Protein AF-A0A944SQT0-F1 (afdb_monomer_lite)

Structure (mmCIF, N/CA/C/O backbone):
data_AF-A0A944SQT0-F1
#
_entry.id   AF-A0A944SQT0-F1
#
loop_
_atom_site.group_PDB
_atom_site.id
_atom_site.type_symbol
_atom_site.label_atom_id
_atom_site.label_alt_id
_atom_site.label_comp_id
_atom_site.label_asym_id
_atom_site.label_entity_id
_atom_site.label_seq_id
_atom_site.pdbx_PDB_ins_code
_atom_site.Cartn_x
_atom_site.Cartn_y
_atom_site.Cartn_z
_atom_site.occupancy
_atom_site.B_iso_or_equiv
_atom_site.auth_seq_id
_atom_site.auth_comp_id
_atom_site.auth_asym_id
_atom_site.auth_atom_id
_atom_site.pdbx_PDB_model_num
ATOM 1 N N . MET A 1 1 ? -52.693 -14.016 60.906 1.00 41.84 1 MET A N 1
ATOM 2 C CA . MET A 1 1 ? -51.419 -14.649 60.497 1.00 41.84 1 MET A CA 1
ATOM 3 C C . MET A 1 1 ? -50.526 -13.583 59.877 1.00 41.84 1 MET A C 1
ATOM 5 O O . MET A 1 1 ? -50.905 -13.007 58.863 1.00 41.84 1 MET A O 1
ATOM 9 N N . ALA A 1 2 ? -49.410 -13.240 60.523 1.00 51.69 2 ALA A N 1
ATOM 10 C CA . ALA A 1 2 ? -48.479 -12.229 60.023 1.00 51.69 2 ALA A CA 1
ATOM 11 C C . ALA A 1 2 ? -47.551 -12.858 58.969 1.00 51.69 2 ALA A C 1
ATOM 13 O O . ALA A 1 2 ? -46.956 -13.900 59.222 1.00 51.69 2 ALA A O 1
ATOM 14 N N . LYS A 1 3 ? -47.457 -12.251 57.779 1.00 61.03 3 LYS A N 1
ATOM 15 C CA . LYS A 1 3 ? -46.568 -12.716 56.702 1.00 61.03 3 LYS A CA 1
ATOM 16 C C . LYS A 1 3 ? -45.106 -12.448 57.079 1.00 61.03 3 LYS A C 1
ATOM 18 O O . LYS A 1 3 ? -44.740 -11.292 57.298 1.00 61.03 3 LYS A O 1
ATOM 23 N N . GLU A 1 4 ? -44.284 -13.496 57.111 1.00 60.72 4 GLU A N 1
ATOM 24 C CA . GLU A 1 4 ? -42.828 -13.390 57.246 1.00 60.72 4 GLU A CA 1
ATOM 25 C C . GLU A 1 4 ? -42.241 -12.550 56.105 1.00 60.72 4 GLU A C 1
ATOM 27 O O . GLU A 1 4 ? -42.448 -12.820 54.919 1.00 60.72 4 GLU A O 1
ATOM 32 N N . ARG A 1 5 ? -41.501 -11.497 56.464 1.00 66.31 5 ARG A N 1
ATOM 33 C CA . ARG A 1 5 ? -40.754 -10.683 55.505 1.00 66.31 5 ARG A CA 1
ATOM 34 C C . ARG A 1 5 ? -39.398 -11.338 55.272 1.00 66.31 5 ARG A C 1
ATOM 36 O O . ARG A 1 5 ? -38.525 -11.285 56.131 1.00 66.31 5 ARG A O 1
ATOM 43 N N . ILE A 1 6 ? -39.217 -11.924 54.094 1.00 65.56 6 ILE A N 1
ATOM 44 C CA . ILE A 1 6 ? -37.926 -12.463 53.660 1.00 65.56 6 ILE A CA 1
ATOM 45 C C . ILE A 1 6 ? -36.963 -11.286 53.447 1.00 65.56 6 ILE A C 1
ATOM 47 O O . ILE A 1 6 ? -37.085 -10.532 52.478 1.00 65.56 6 ILE A O 1
ATOM 51 N N . ASN A 1 7 ? -35.999 -11.125 54.355 1.00 65.44 7 ASN A N 1
ATOM 52 C CA . ASN A 1 7 ? -34.902 -10.171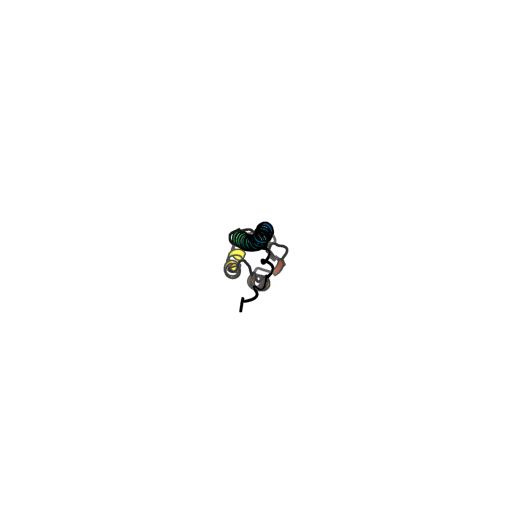 54.219 1.00 65.44 7 ASN A CA 1
ATOM 53 C C . ASN A 1 7 ? -33.947 -10.649 53.117 1.00 65.44 7 ASN A C 1
ATOM 55 O O . ASN A 1 7 ? -33.029 -11.427 53.361 1.00 65.44 7 ASN A O 1
ATOM 59 N N . ARG A 1 8 ? -34.167 -10.196 51.880 1.00 63.00 8 ARG A N 1
ATOM 60 C CA . ARG A 1 8 ? -33.186 -10.375 50.804 1.00 63.00 8 ARG A CA 1
ATOM 61 C C . ARG A 1 8 ? -32.012 -9.417 51.040 1.00 63.00 8 ARG A C 1
ATOM 63 O O . ARG A 1 8 ? -32.261 -8.233 51.288 1.00 63.00 8 ARG A O 1
ATOM 70 N N . PRO A 1 9 ? -30.749 -9.870 50.941 1.00 61.84 9 PRO A N 1
ATOM 71 C CA . PRO A 1 9 ? -29.609 -8.966 51.014 1.00 61.84 9 PRO A CA 1
ATOM 72 C C . PRO A 1 9 ? -29.728 -7.927 49.892 1.00 61.84 9 PRO A C 1
ATOM 74 O O . PRO A 1 9 ? -29.952 -8.275 48.730 1.00 61.84 9 PRO A O 1
ATOM 77 N N . LYS A 1 10 ? -29.627 -6.637 50.241 1.00 62.12 10 LYS A N 1
ATOM 78 C CA . LYS A 1 10 ? -29.626 -5.540 49.263 1.00 62.12 10 LYS A CA 1
ATOM 79 C C . LYS A 1 10 ? -28.506 -5.809 48.258 1.00 62.12 10 LYS A C 1
ATOM 81 O O . LYS A 1 10 ? -27.344 -5.851 48.651 1.00 62.12 10 LYS A O 1
ATOM 86 N N . GLN A 1 11 ? -28.853 -5.980 46.980 1.00 62.00 11 GLN A N 1
ATOM 87 C CA . GLN A 1 11 ? -27.869 -6.091 45.904 1.00 62.00 11 GLN A CA 1
ATOM 88 C C . GLN A 1 11 ? -26.881 -4.928 46.008 1.00 62.00 11 GLN A C 1
ATOM 90 O O . GLN A 1 11 ? -27.255 -3.755 45.912 1.00 62.00 11 GLN A O 1
ATOM 95 N N . GLN A 1 12 ? -25.618 -5.265 46.249 1.00 63.41 12 GLN A N 1
ATOM 96 C CA . GLN A 1 12 ? -24.541 -4.298 46.335 1.00 63.41 12 GLN A CA 1
ATOM 97 C C . GLN A 1 12 ? -24.359 -3.676 44.948 1.00 63.41 12 GLN A C 1
ATOM 99 O O . GLN A 1 12 ? -23.963 -4.347 43.994 1.00 63.41 12 GLN A O 1
ATOM 104 N N . LYS A 1 13 ? -24.717 -2.394 44.819 1.00 64.12 13 LYS A N 1
ATOM 105 C CA . LYS A 1 13 ? -24.565 -1.639 43.571 1.00 64.12 13 LYS A CA 1
ATOM 106 C C . LYS A 1 13 ? -23.098 -1.695 43.146 1.00 64.12 13 LYS A C 1
ATOM 108 O O . LYS A 1 13 ? -22.214 -1.411 43.955 1.00 64.12 13 LYS A O 1
ATOM 113 N N . GLN A 1 14 ? -22.839 -2.068 41.891 1.00 64.38 14 GLN A N 1
ATOM 114 C CA . GLN A 1 14 ? -21.479 -2.058 41.357 1.00 64.38 14 GLN A CA 1
ATOM 115 C C . GLN A 1 14 ? -20.888 -0.647 41.517 1.00 64.38 14 GLN A C 1
ATOM 117 O O . GLN A 1 14 ? -21.579 0.336 41.233 1.00 64.38 14 GLN A O 1
ATOM 122 N N . PRO A 1 15 ? -19.638 -0.519 41.992 1.00 78.19 15 PRO A N 1
ATOM 123 C CA . PRO A 1 15 ? -19.048 0.786 42.239 1.00 78.19 15 PRO A CA 1
ATOM 124 C C . PRO A 1 15 ? -18.954 1.560 40.922 1.00 78.19 15 PRO A C 1
ATOM 126 O O . PRO A 1 15 ? -18.450 1.031 39.934 1.00 78.19 15 PRO A O 1
ATOM 129 N N . LEU A 1 16 ? -19.390 2.825 40.911 1.00 76.19 16 LEU A N 1
ATOM 130 C CA . LEU A 1 16 ? -19.355 3.704 39.729 1.00 76.19 16 LEU A CA 1
ATOM 131 C C . LEU A 1 16 ? -17.990 3.690 39.018 1.00 76.19 16 LEU A C 1
ATOM 133 O O . LEU A 1 16 ? -17.934 3.664 37.792 1.00 76.19 16 LEU A O 1
ATOM 137 N N . LYS A 1 17 ? -16.890 3.602 39.781 1.00 76.94 17 LYS A N 1
ATOM 138 C CA . LYS A 1 17 ? -15.522 3.455 39.254 1.00 76.94 17 LYS A CA 1
ATOM 139 C C . LYS A 1 17 ? -15.342 2.246 38.325 1.00 76.94 17 LYS A C 1
ATOM 141 O O . LYS A 1 17 ? -14.610 2.356 37.346 1.00 76.94 17 LYS A O 1
ATOM 146 N N . SER A 1 18 ? -15.974 1.101 38.599 1.00 79.31 18 SER A N 1
ATOM 147 C CA . SER A 1 18 ? -15.824 -0.094 37.754 1.00 79.31 18 SER A CA 1
ATOM 148 C C . SER A 1 18 ? -16.581 0.044 36.434 1.00 79.31 18 SER A C 1
ATOM 150 O O . SER A 1 18 ? -16.079 -0.377 35.391 1.00 79.31 18 SER A O 1
ATOM 152 N N . VAL A 1 19 ? -17.749 0.691 36.466 1.00 82.31 19 VAL A N 1
ATOM 153 C CA . VAL A 1 19 ? -18.541 1.005 35.273 1.00 82.31 19 VAL A CA 1
ATOM 154 C C . VAL A 1 19 ? -17.794 2.019 34.408 1.00 82.31 19 VAL A C 1
ATOM 156 O O . VAL A 1 19 ? -17.591 1.765 33.223 1.00 82.31 19 VAL A O 1
ATOM 159 N N . LEU A 1 20 ? -17.281 3.100 35.007 1.00 85.81 20 LEU A N 1
ATOM 160 C CA . LEU A 1 20 ? -16.446 4.095 34.323 1.00 85.81 20 LEU A CA 1
ATOM 161 C C . LEU A 1 20 ? -15.212 3.464 33.670 1.00 85.81 20 LEU A C 1
ATOM 163 O O . LEU A 1 20 ? -14.942 3.721 32.501 1.00 85.81 20 LEU A O 1
ATOM 167 N N . ARG A 1 21 ? -14.495 2.585 34.381 1.00 87.56 21 ARG A N 1
ATOM 168 C CA . ARG A 1 21 ? -13.312 1.901 33.837 1.00 87.56 21 ARG A CA 1
ATOM 169 C C . ARG A 1 21 ? -13.654 1.003 32.645 1.00 87.56 21 ARG A C 1
ATOM 171 O O . ARG A 1 21 ? -12.914 0.979 31.667 1.00 87.56 21 ARG A O 1
ATOM 178 N N . LYS A 1 22 ? -14.787 0.293 32.691 1.00 86.81 22 LYS A N 1
ATOM 179 C CA . LYS A 1 22 ? -15.268 -0.511 31.553 1.00 86.81 22 LYS A CA 1
ATOM 180 C C . LYS A 1 22 ? -15.605 0.353 30.339 1.00 86.81 22 LYS A C 1
ATOM 182 O O . LYS A 1 22 ? -15.276 -0.036 29.221 1.00 86.81 22 LYS A O 1
ATOM 187 N N . VAL A 1 23 ? -16.250 1.501 30.548 1.00 90.25 23 VAL A N 1
ATOM 188 C CA . VAL A 1 23 ? -16.568 2.452 29.471 1.00 90.25 23 VAL A CA 1
ATOM 189 C C . VAL A 1 23 ? -15.288 3.020 28.865 1.00 90.25 23 VAL A C 1
ATOM 191 O O . VAL A 1 23 ? -15.145 3.010 27.647 1.00 90.25 23 VAL A O 1
ATOM 194 N N . PHE A 1 24 ? -14.330 3.424 29.702 1.00 90.44 24 PHE A N 1
ATOM 195 C CA . PHE A 1 24 ? -13.054 3.967 29.248 1.00 90.44 24 PHE A CA 1
ATOM 196 C C . PHE A 1 24 ? -12.273 2.964 28.394 1.00 90.44 24 PHE A C 1
ATOM 198 O O . PHE A 1 24 ? -11.863 3.303 27.291 1.00 90.44 24 PHE A O 1
ATOM 205 N N . ASN A 1 25 ? -12.160 1.706 28.836 1.00 89.38 25 ASN A N 1
ATOM 206 C CA . ASN A 1 25 ? -11.486 0.667 28.055 1.00 89.38 25 ASN A CA 1
ATOM 207 C C . ASN A 1 25 ? -12.158 0.445 26.687 1.00 89.38 25 ASN A C 1
ATOM 209 O O . ASN A 1 25 ? -11.480 0.325 25.670 1.00 89.38 25 ASN A O 1
ATOM 213 N N . LYS A 1 26 ? -13.497 0.415 26.629 1.00 92.44 26 LYS A N 1
ATOM 214 C CA . LYS A 1 26 ? -14.213 0.308 25.346 1.00 92.44 26 LYS A CA 1
ATOM 215 C C . LYS A 1 26 ? -13.935 1.508 24.442 1.00 92.44 26 LYS A C 1
ATOM 217 O O . LYS A 1 26 ? -13.695 1.322 23.252 1.00 92.44 26 LYS A O 1
ATOM 222 N N . LEU A 1 27 ? -13.924 2.712 25.009 1.00 95.06 27 LEU A N 1
ATOM 223 C CA . LEU A 1 27 ? -13.633 3.939 24.276 1.00 95.06 27 LEU A CA 1
ATOM 224 C C . LEU A 1 27 ? -12.201 3.941 23.730 1.00 95.06 27 LEU A C 1
ATOM 226 O O . LEU A 1 27 ? -11.999 4.334 22.587 1.00 95.06 27 LEU A O 1
ATOM 230 N N . THR A 1 28 ? -11.221 3.4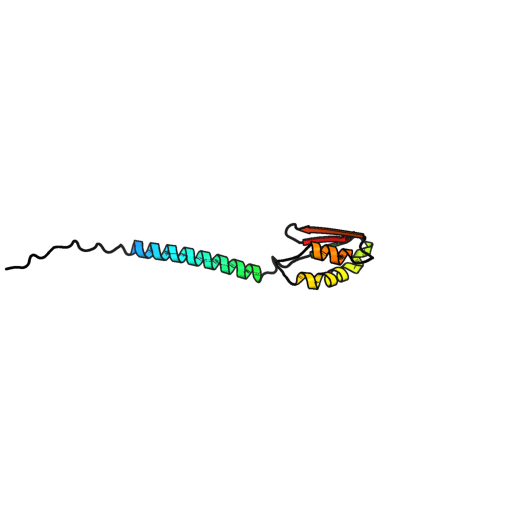45 24.492 1.00 93.44 28 THR A N 1
ATOM 231 C CA . THR A 1 28 ? -9.834 3.345 24.017 1.00 93.44 28 THR A CA 1
ATOM 232 C C . THR A 1 28 ? -9.695 2.388 22.840 1.00 93.44 28 THR A C 1
ATOM 234 O O . THR A 1 28 ? -9.015 2.727 21.879 1.00 93.44 28 THR A O 1
ATOM 237 N N . TYR A 1 29 ? -10.374 1.234 22.853 1.00 93.62 29 TYR A N 1
ATOM 238 C CA . TYR A 1 29 ? -10.358 0.327 21.697 1.00 93.62 29 TYR A CA 1
ATOM 239 C C . TYR A 1 29 ? -11.040 0.945 20.475 1.00 93.62 29 TYR A C 1
ATOM 241 O O . TYR A 1 29 ? -10.554 0.797 19.357 1.00 93.62 29 TYR A O 1
ATOM 249 N N . PHE A 1 30 ? -12.138 1.674 20.685 1.00 95.56 30 PHE A N 1
ATOM 250 C CA . PHE A 1 30 ? -12.822 2.386 19.610 1.00 95.56 30 PHE A CA 1
ATOM 251 C C . PHE A 1 30 ? -11.944 3.489 19.001 1.00 95.56 30 PHE A C 1
ATOM 253 O O . PHE A 1 30 ? -11.813 3.570 17.782 1.00 95.56 30 PHE A O 1
ATOM 260 N N . LEU A 1 31 ? -11.284 4.291 19.840 1.00 96.12 31 LEU A N 1
ATOM 261 C CA . LEU A 1 31 ? -10.325 5.311 19.410 1.00 96.12 31 LEU A CA 1
ATOM 262 C C . LEU A 1 31 ? -9.132 4.704 18.672 1.00 96.12 31 LEU A C 1
ATOM 264 O O . LEU A 1 31 ? -8.707 5.250 17.659 1.00 96.12 31 LEU A O 1
ATOM 268 N N . LEU A 1 32 ? -8.621 3.564 19.141 1.00 96.50 32 LEU A N 1
ATOM 269 C CA . LEU A 1 32 ? -7.544 2.844 18.469 1.00 96.50 32 LEU A CA 1
ATOM 270 C C . LEU A 1 32 ? -7.971 2.414 17.057 1.00 96.50 32 LEU A C 1
ATOM 272 O O . LEU A 1 32 ? -7.247 2.655 16.096 1.00 96.50 32 LEU A O 1
ATOM 276 N N . ALA A 1 33 ? -9.168 1.839 16.916 1.00 95.69 33 ALA A N 1
ATOM 277 C CA . ALA A 1 33 ? -9.705 1.444 15.617 1.00 95.69 33 ALA A CA 1
ATOM 278 C C . ALA A 1 33 ? -9.887 2.652 14.680 1.00 95.69 33 ALA A C 1
ATOM 280 O O . ALA A 1 33 ? -9.466 2.607 13.525 1.00 95.69 33 ALA A O 1
ATOM 281 N N . LEU A 1 34 ? -10.443 3.757 15.188 1.00 96.56 34 LEU A N 1
ATOM 282 C CA . LEU A 1 34 ? -10.563 5.018 14.449 1.00 96.56 34 LEU A CA 1
ATOM 283 C C . LEU A 1 34 ? -9.205 5.564 14.008 1.00 96.56 34 LEU A C 1
ATOM 285 O O . LEU A 1 34 ? -9.073 6.021 12.876 1.00 96.56 34 LEU A O 1
ATOM 289 N N . SER A 1 35 ? -8.196 5.493 14.875 1.00 96.00 35 SER A N 1
ATOM 290 C CA . SER A 1 35 ? -6.841 5.947 14.569 1.00 96.00 35 SER A CA 1
ATOM 291 C C . SER A 1 35 ? -6.222 5.148 13.422 1.00 96.00 35 SER A C 1
ATOM 293 O O . SER A 1 35 ? -5.629 5.749 12.528 1.00 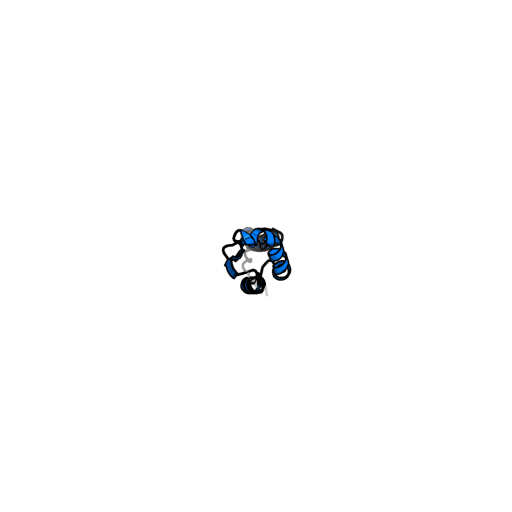96.00 35 SER A O 1
ATOM 295 N N . ILE A 1 36 ? -6.425 3.827 13.384 1.00 95.69 36 ILE A N 1
ATOM 296 C CA . ILE A 1 36 ? -5.958 2.978 12.278 1.00 95.69 36 ILE A CA 1
ATOM 297 C C . ILE A 1 36 ? -6.653 3.367 10.969 1.00 95.69 36 ILE A C 1
ATOM 299 O O . ILE A 1 36 ? -5.983 3.592 9.963 1.00 95.69 36 ILE A O 1
ATOM 303 N N . VAL A 1 37 ? -7.984 3.498 10.973 1.00 95.75 37 VAL A N 1
ATOM 304 C CA . VAL A 1 37 ? -8.748 3.902 9.777 1.00 95.75 37 VAL A CA 1
ATOM 305 C C . VAL A 1 37 ? -8.309 5.283 9.287 1.00 95.75 37 VAL A C 1
ATOM 307 O O . VAL A 1 37 ? -8.120 5.490 8.089 1.00 95.75 37 VAL A O 1
ATOM 310 N N . PHE A 1 38 ? -8.094 6.220 10.207 1.00 94.56 38 PHE A N 1
ATOM 311 C CA . PHE A 1 38 ? -7.623 7.560 9.885 1.00 94.56 38 PHE A CA 1
ATOM 312 C C . PHE A 1 38 ? -6.206 7.554 9.297 1.00 94.56 38 PHE A C 1
ATOM 314 O O . PHE A 1 38 ? -5.953 8.246 8.313 1.00 94.56 38 PHE A O 1
ATOM 321 N N . ALA A 1 39 ? -5.296 6.739 9.837 1.00 91.81 39 ALA A N 1
ATOM 322 C CA . ALA A 1 39 ? -3.956 6.571 9.282 1.00 91.81 39 ALA A CA 1
ATOM 323 C C . ALA A 1 39 ? -4.005 6.013 7.851 1.00 91.81 39 ALA A C 1
ATOM 325 O O . ALA A 1 39 ? -3.342 6.553 6.968 1.00 91.81 39 ALA A O 1
ATOM 326 N N . ILE A 1 40 ? -4.837 4.996 7.596 1.00 88.31 40 ILE A N 1
ATOM 327 C CA . ILE A 1 40 ? -5.049 4.449 6.246 1.00 88.31 40 ILE A CA 1
ATOM 328 C C . ILE A 1 40 ? -5.575 5.537 5.301 1.00 88.31 40 ILE A C 1
ATOM 330 O O . ILE A 1 40 ? -5.050 5.691 4.202 1.00 88.31 40 ILE A O 1
ATOM 334 N N . TYR A 1 41 ? -6.556 6.332 5.735 1.00 90.12 41 TYR A N 1
ATOM 335 C CA . TYR A 1 41 ? -7.101 7.440 4.946 1.00 90.12 41 TYR A CA 1
ATOM 336 C C . TYR A 1 41 ? -6.044 8.504 4.605 1.00 90.12 41 TYR A C 1
ATOM 338 O O . TYR A 1 41 ? -5.974 8.966 3.465 1.00 90.12 41 TYR A O 1
ATOM 346 N N . LEU A 1 42 ? -5.193 8.878 5.567 1.00 87.25 42 LEU A N 1
ATOM 347 C CA . LEU A 1 42 ? -4.086 9.804 5.321 1.00 87.25 42 LEU A CA 1
ATOM 348 C C . LEU A 1 42 ? -3.072 9.225 4.331 1.00 87.25 42 LEU A C 1
ATOM 350 O O . LEU A 1 42 ? -2.631 9.937 3.431 1.00 87.25 42 LEU A O 1
ATOM 354 N N . ILE A 1 43 ? -2.724 7.945 4.470 1.00 81.94 43 ILE A N 1
ATOM 355 C CA . ILE A 1 43 ? -1.785 7.258 3.577 1.00 81.94 43 ILE A CA 1
ATOM 356 C C . ILE A 1 43 ? -2.348 7.173 2.152 1.00 81.94 43 ILE A C 1
ATOM 358 O O . ILE A 1 43 ? -1.630 7.487 1.203 1.00 81.94 43 ILE A O 1
ATOM 362 N N . ASP A 1 44 ? -3.624 6.823 1.986 1.00 79.81 44 ASP A N 1
ATOM 363 C CA . ASP A 1 44 ? -4.288 6.746 0.678 1.00 79.81 44 ASP A CA 1
ATOM 364 C C . ASP A 1 44 ? -4.292 8.105 -0.041 1.00 79.81 44 ASP A C 1
ATOM 366 O O . ASP A 1 44 ? -3.897 8.195 -1.208 1.00 79.81 44 ASP A O 1
ATOM 370 N N . ARG A 1 45 ? -4.623 9.179 0.691 1.00 79.94 45 ARG A N 1
ATOM 371 C CA . ARG A 1 45 ? -4.567 10.575 0.218 1.00 79.94 45 ARG A CA 1
ATOM 372 C C . ARG A 1 45 ? -3.148 11.079 -0.037 1.00 79.94 45 ARG A C 1
ATOM 374 O O . ARG A 1 45 ? -2.967 12.026 -0.799 1.00 79.94 45 ARG A O 1
ATOM 381 N N . SER A 1 46 ? -2.153 10.505 0.628 1.00 74.50 46 SER A N 1
ATOM 382 C CA . SER A 1 46 ? -0.763 10.917 0.477 1.00 74.50 46 SER A CA 1
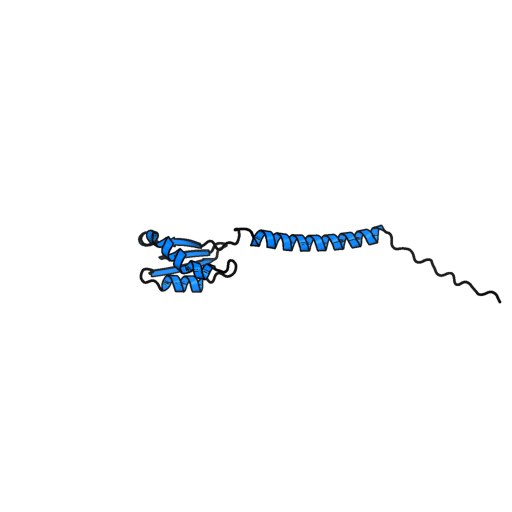ATOM 383 C C . SER A 1 46 ? -0.157 10.392 -0.823 1.00 74.50 46 SER A C 1
ATOM 385 O O . SER A 1 46 ? -0.546 9.347 -1.350 1.00 74.50 46 SER A O 1
ATOM 387 N N . LYS A 1 47 ? 0.890 11.069 -1.296 1.00 68.31 47 LYS A N 1
ATOM 388 C CA . LYS A 1 47 ? 1.708 10.590 -2.417 1.00 68.31 47 LYS A CA 1
ATOM 389 C C . LYS A 1 47 ? 2.717 9.505 -2.025 1.00 68.31 47 LYS A C 1
ATOM 391 O O . LYS A 1 47 ? 3.460 9.032 -2.871 1.00 68.31 47 LYS A O 1
ATOM 396 N N . LEU A 1 48 ? 2.757 9.096 -0.753 1.00 65.44 48 LEU A N 1
ATOM 397 C CA . LEU A 1 48 ? 3.796 8.200 -0.226 1.00 65.44 48 LEU A CA 1
ATOM 398 C C . LEU A 1 48 ? 3.790 6.820 -0.888 1.00 65.44 48 LEU A C 1
ATOM 400 O O . LEU A 1 48 ? 4.837 6.201 -1.017 1.00 65.44 48 LEU A O 1
ATOM 404 N N . LEU A 1 49 ? 2.610 6.357 -1.304 1.00 65.38 49 LEU A N 1
ATOM 405 C CA . LEU A 1 49 ? 2.427 5.096 -2.022 1.00 65.38 49 LEU A CA 1
ATOM 406 C C . LEU A 1 49 ? 2.105 5.317 -3.503 1.00 65.38 49 LEU A C 1
ATOM 408 O O . LEU A 1 49 ? 1.586 4.412 -4.151 1.00 65.38 49 LEU A O 1
ATOM 412 N N . GLU A 1 50 ? 2.300 6.530 -4.036 1.00 66.44 50 GLU A N 1
ATOM 413 C CA . GLU A 1 50 ? 2.168 6.711 -5.480 1.00 66.44 50 GLU A CA 1
ATOM 414 C C . GLU A 1 50 ? 3.243 5.875 -6.178 1.00 66.44 50 GLU A C 1
ATOM 416 O O . GLU A 1 50 ? 4.407 5.908 -5.771 1.00 66.44 50 GLU A O 1
ATOM 421 N N . PRO A 1 51 ? 2.869 5.095 -7.203 1.00 64.62 51 PRO A N 1
ATOM 422 C CA . PRO A 1 51 ? 3.814 4.286 -7.941 1.00 64.62 51 PRO A CA 1
ATOM 423 C C . PRO A 1 51 ? 4.813 5.197 -8.654 1.00 64.62 51 PRO A C 1
ATOM 425 O O . PRO A 1 51 ? 4.540 5.707 -9.736 1.00 64.62 51 PRO A O 1
ATOM 428 N N . HIS A 1 52 ? 5.978 5.402 -8.046 1.00 68.12 52 HIS A N 1
ATOM 429 C CA . HIS A 1 52 ? 7.095 6.055 -8.708 1.00 68.12 52 HIS A CA 1
ATOM 430 C C . HIS A 1 52 ? 7.898 5.006 -9.475 1.00 68.12 52 HIS A C 1
ATOM 432 O O . HIS A 1 52 ? 8.291 3.980 -8.905 1.00 68.12 52 HIS A O 1
ATOM 438 N N . ILE A 1 53 ? 8.104 5.266 -10.765 1.00 71.88 53 ILE A N 1
ATOM 439 C CA . ILE A 1 53 ? 8.947 4.460 -11.639 1.00 71.88 53 ILE A CA 1
ATOM 440 C C . ILE A 1 53 ? 10.202 5.258 -11.933 1.00 71.88 53 ILE A C 1
ATOM 442 O O . ILE A 1 53 ? 10.144 6.346 -12.496 1.00 71.88 53 ILE A O 1
ATOM 446 N N . SER A 1 54 ? 11.334 4.703 -11.513 1.00 72.19 54 SER A N 1
ATOM 447 C CA . SER A 1 54 ? 12.645 5.222 -11.875 1.00 72.19 54 SER A CA 1
ATOM 448 C C . SER A 1 54 ? 13.173 4.426 -13.058 1.00 72.19 54 SER A C 1
ATOM 450 O O . SER A 1 54 ? 13.236 3.193 -13.001 1.00 72.19 54 SER A O 1
ATOM 452 N N . TRP A 1 55 ? 13.538 5.154 -14.109 1.00 73.62 55 TRP A N 1
ATOM 453 C CA . TRP A 1 55 ? 14.182 4.617 -15.295 1.00 73.62 55 TRP A CA 1
ATOM 454 C C . TRP A 1 55 ? 15.697 4.668 -15.136 1.00 73.62 55 TRP A C 1
ATOM 456 O O . TRP A 1 55 ? 16.267 5.719 -14.847 1.00 73.62 55 TRP A O 1
ATOM 466 N N . GLU A 1 56 ? 16.349 3.536 -15.355 1.00 73.38 56 GLU A N 1
ATOM 467 C CA . GLU A 1 56 ? 17.791 3.463 -15.566 1.00 73.38 56 GLU A CA 1
ATOM 468 C C . GLU A 1 56 ? 18.000 3.060 -17.024 1.00 73.38 56 GLU A C 1
ATOM 470 O O . GLU A 1 56 ? 17.697 1.930 -17.395 1.00 73.38 56 GLU A O 1
ATOM 475 N N . ILE A 1 57 ? 18.393 4.026 -17.856 1.00 73.00 57 ILE A N 1
ATOM 476 C CA . ILE A 1 57 ? 18.463 3.885 -19.312 1.00 73.00 57 ILE A CA 1
ATOM 477 C C . ILE A 1 57 ? 19.906 4.116 -19.759 1.00 73.00 57 ILE A C 1
ATOM 479 O O . ILE A 1 57 ? 20.490 5.148 -19.420 1.00 73.00 57 ILE A O 1
ATOM 483 N N . ASP A 1 58 ? 20.454 3.189 -20.543 1.00 71.25 58 ASP A N 1
ATOM 484 C CA . ASP A 1 58 ? 21.792 3.333 -21.120 1.00 71.25 58 ASP A CA 1
ATOM 485 C C . ASP A 1 58 ? 21.833 4.454 -22.182 1.00 71.25 58 ASP A C 1
ATOM 487 O O . ASP A 1 58 ? 20.869 4.695 -22.912 1.00 71.25 58 ASP A O 1
ATOM 491 N N . GLY A 1 59 ? 22.950 5.191 -22.224 1.00 67.56 59 GLY A N 1
ATOM 492 C CA . GLY A 1 59 ? 23.073 6.566 -22.741 1.00 67.56 59 GLY A CA 1
ATOM 493 C C . GLY A 1 59 ? 22.328 6.924 -24.037 1.00 67.56 59 GLY A C 1
ATOM 494 O O . GLY A 1 59 ? 21.721 7.995 -24.100 1.00 67.56 59 GLY A O 1
ATOM 495 N N . GLU A 1 60 ? 22.311 6.048 -25.045 1.00 64.62 60 GLU A N 1
ATOM 496 C CA . GLU A 1 60 ? 21.669 6.308 -26.347 1.00 64.62 60 GLU A CA 1
ATOM 497 C C . GLU A 1 60 ? 20.131 6.372 -26.283 1.00 64.62 60 GLU A C 1
ATOM 499 O O . GLU A 1 60 ? 19.494 7.059 -27.083 1.00 64.62 60 GLU A O 1
ATOM 504 N N . LEU A 1 61 ? 19.517 5.723 -25.291 1.00 63.53 61 LEU A N 1
ATOM 505 C CA . LEU A 1 61 ? 18.062 5.613 -25.130 1.00 63.53 61 LEU A CA 1
ATOM 506 C C . LEU A 1 61 ? 17.481 6.699 -24.203 1.00 63.53 61 LEU A C 1
ATOM 508 O O . LEU A 1 61 ? 16.259 6.829 -24.081 1.00 63.53 61 LEU A O 1
ATOM 512 N N . THR A 1 62 ? 18.334 7.506 -23.562 1.00 63.53 62 THR A N 1
ATOM 513 C CA . THR A 1 62 ? 17.937 8.533 -22.575 1.00 63.53 62 THR A CA 1
ATOM 514 C C . THR A 1 62 ? 16.993 9.589 -23.153 1.00 63.53 62 THR A C 1
ATOM 516 O O . THR A 1 62 ? 16.083 10.058 -22.469 1.00 63.53 62 THR A O 1
ATOM 519 N N . THR A 1 63 ? 17.129 9.903 -24.445 1.00 63.75 63 THR A N 1
ATOM 520 C CA . THR A 1 63 ? 16.238 10.829 -25.166 1.00 63.75 63 THR A CA 1
ATOM 521 C C . THR A 1 63 ? 14.821 10.290 -25.357 1.00 63.75 63 THR A C 1
ATOM 523 O O . THR A 1 63 ? 13.939 11.052 -25.736 1.00 63.75 63 THR A O 1
ATOM 526 N N . GLN A 1 64 ? 14.565 9.008 -25.080 1.00 67.69 64 GLN A N 1
ATOM 527 C CA . GLN A 1 64 ? 13.262 8.358 -25.254 1.00 67.69 64 GLN A CA 1
ATOM 528 C C . GLN A 1 64 ? 12.556 8.037 -23.931 1.00 67.69 64 GLN A C 1
ATOM 530 O O . GLN A 1 64 ? 11.479 7.447 -23.957 1.00 67.69 64 GLN A O 1
ATOM 535 N N . ALA A 1 65 ? 13.105 8.472 -22.789 1.00 69.19 65 ALA A N 1
ATOM 536 C CA . ALA A 1 65 ? 12.528 8.259 -21.457 1.00 69.19 65 ALA A CA 1
ATOM 537 C C . ALA A 1 65 ? 11.025 8.600 -21.387 1.00 69.19 65 ALA A C 1
ATOM 539 O O . ALA A 1 65 ? 10.224 7.813 -20.886 1.00 69.19 65 ALA A O 1
ATOM 540 N N . TYR A 1 66 ? 10.628 9.724 -21.997 1.00 73.88 66 TYR A N 1
ATOM 541 C CA . TYR A 1 66 ? 9.231 10.169 -22.048 1.00 73.88 66 TYR A CA 1
ATOM 542 C C . TYR A 1 66 ? 8.302 9.198 -22.799 1.00 73.88 66 TYR A C 1
ATOM 544 O O . TYR A 1 66 ? 7.129 9.077 -22.457 1.00 73.88 66 TYR A O 1
ATOM 552 N N . LYS A 1 67 ? 8.812 8.478 -23.810 1.00 77.38 67 LYS A N 1
ATOM 553 C CA . LYS A 1 67 ? 8.024 7.492 -24.565 1.00 77.38 67 LYS A CA 1
ATOM 554 C C . LYS A 1 67 ? 7.706 6.279 -23.705 1.00 77.38 67 LYS A C 1
ATOM 556 O O . LYS A 1 67 ? 6.616 5.722 -23.814 1.00 77.38 67 LYS A O 1
ATOM 561 N N . TYR A 1 68 ? 8.643 5.877 -22.848 1.00 76.62 68 TYR A N 1
ATOM 562 C CA . TYR A 1 68 ? 8.412 4.775 -21.925 1.00 76.62 68 TYR A CA 1
ATOM 563 C C . TYR A 1 68 ? 7.357 5.134 -20.884 1.00 76.62 68 TYR A C 1
ATOM 565 O O . TYR A 1 68 ? 6.470 4.317 -20.647 1.00 76.62 68 TYR A O 1
ATOM 573 N N . ASP A 1 69 ? 7.384 6.358 -20.348 1.00 78.00 69 ASP A N 1
ATOM 574 C CA . ASP A 1 69 ? 6.344 6.857 -19.441 1.00 78.00 69 ASP A CA 1
ATOM 575 C C . ASP A 1 69 ? 4.950 6.791 -20.075 1.00 78.00 69 ASP A C 1
ATOM 577 O O . ASP A 1 69 ? 4.025 6.253 -19.463 1.00 78.00 69 ASP A O 1
ATOM 581 N N . ASP A 1 70 ? 4.793 7.256 -21.317 1.00 82.12 70 ASP A N 1
ATOM 582 C CA . ASP A 1 70 ? 3.508 7.208 -22.025 1.00 82.12 70 ASP A CA 1
ATOM 583 C C . ASP A 1 70 ? 3.028 5.772 -22.295 1.00 82.12 70 ASP A C 1
ATOM 585 O O . ASP A 1 70 ? 1.834 5.482 -22.160 1.00 82.12 70 ASP A O 1
ATOM 589 N N . LEU A 1 71 ? 3.944 4.850 -22.612 1.00 81.25 71 LEU A N 1
ATOM 590 C CA . LEU A 1 71 ? 3.628 3.436 -22.842 1.00 81.25 71 LEU A CA 1
ATOM 591 C C . LEU A 1 71 ? 3.080 2.744 -21.590 1.00 81.25 71 LEU A C 1
ATOM 593 O O . LEU A 1 71 ? 2.180 1.902 -21.687 1.00 81.25 71 LEU A O 1
ATOM 597 N N . ILE A 1 72 ? 3.607 3.085 -20.413 1.00 79.25 72 ILE A N 1
ATOM 598 C CA . ILE A 1 72 ? 3.236 2.429 -19.155 1.00 79.25 72 ILE A CA 1
ATOM 599 C C . ILE A 1 72 ? 2.160 3.181 -18.373 1.00 79.25 72 ILE A C 1
ATOM 601 O O . ILE A 1 72 ? 1.504 2.581 -17.524 1.00 79.25 72 ILE A O 1
ATOM 605 N N . LYS A 1 73 ? 1.909 4.458 -18.680 1.00 81.50 73 LYS A N 1
ATOM 606 C CA . LYS A 1 73 ? 0.833 5.276 -18.101 1.00 81.50 73 LYS A CA 1
ATOM 607 C C . LYS A 1 73 ? -0.528 4.568 -18.010 1.00 81.50 73 LYS A C 1
ATOM 609 O O . LYS A 1 73 ? -1.135 4.630 -16.940 1.00 81.50 73 LYS A O 1
ATOM 614 N N . PRO A 1 74 ? -1.026 3.849 -19.040 1.00 81.00 74 PRO A N 1
ATOM 615 C CA . PRO A 1 74 ? -2.279 3.099 -18.911 1.00 81.00 74 PRO A CA 1
ATOM 616 C C . PRO A 1 74 ? -2.193 1.924 -17.920 1.00 81.00 74 PRO A C 1
ATOM 618 O O . PRO A 1 74 ? -3.204 1.550 -17.326 1.00 81.00 74 PRO A O 1
ATOM 621 N N . LEU A 1 75 ? -1.000 1.359 -17.709 1.00 77.62 75 LEU A N 1
ATOM 622 C CA . LEU A 1 75 ? -0.732 0.262 -16.769 1.00 77.62 75 LEU A CA 1
ATOM 623 C C . LEU A 1 75 ? -0.562 0.765 -15.325 1.00 77.62 75 LEU A C 1
ATOM 625 O O . LEU A 1 75 ? -0.754 0.002 -14.381 1.00 77.62 75 LEU A O 1
ATOM 629 N N . LEU A 1 76 ? -0.267 2.056 -15.148 1.00 76.38 76 LEU A N 1
ATOM 630 C CA . LEU A 1 76 ? -0.139 2.743 -13.857 1.00 76.38 76 LEU A CA 1
ATOM 631 C C . LEU A 1 76 ? -1.485 3.152 -13.229 1.00 76.38 76 LEU A C 1
ATOM 633 O O . LEU A 1 76 ? -1.508 3.790 -12.178 1.00 76.38 76 LEU A O 1
ATOM 637 N N . LYS A 1 77 ? -2.622 2.789 -13.844 1.00 72.69 77 LYS A N 1
ATOM 638 C CA . LYS A 1 77 ? -3.969 3.200 -13.401 1.00 72.69 77 LYS A CA 1
ATOM 639 C C . LYS A 1 77 ? -4.282 2.800 -11.954 1.00 72.69 77 LYS A C 1
ATOM 641 O O . LYS A 1 77 ? -5.060 3.480 -11.289 1.00 72.69 77 LYS A O 1
ATOM 646 N N . ASN A 1 78 ? -3.711 1.696 -11.472 1.00 71.50 78 ASN A N 1
ATOM 647 C CA . ASN A 1 78 ? -3.890 1.246 -10.098 1.00 71.50 78 ASN A CA 1
ATOM 648 C C . ASN A 1 78 ? -2.637 1.537 -9.263 1.00 71.50 78 ASN A C 1
AT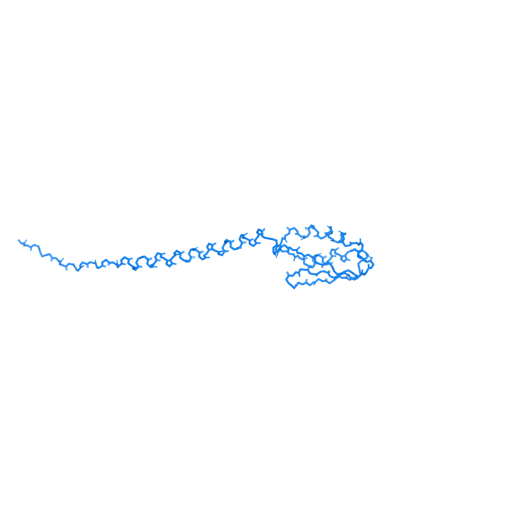OM 650 O O . ASN A 1 78 ? -1.610 0.880 -9.422 1.00 71.50 78 ASN A O 1
ATOM 654 N N . LYS A 1 79 ? -2.773 2.473 -8.317 1.00 68.06 79 LYS A N 1
ATOM 655 C CA . LYS A 1 79 ? -1.732 2.872 -7.356 1.00 68.06 79 LYS A CA 1
ATOM 656 C C . LYS A 1 79 ? -1.178 1.696 -6.536 1.00 68.06 79 LYS A C 1
ATOM 658 O O . LYS A 1 79 ? -0.001 1.685 -6.201 1.00 68.06 79 LYS A O 1
ATOM 663 N N . TYR A 1 80 ? -2.013 0.702 -6.239 1.00 65.25 80 TYR A N 1
ATOM 664 C CA . TYR A 1 80 ? -1.698 -0.404 -5.330 1.00 65.25 80 TYR A CA 1
ATOM 665 C C . TYR A 1 80 ? -1.268 -1.690 -6.038 1.00 65.25 80 TYR A C 1
ATOM 667 O O . TYR A 1 80 ? -0.630 -2.545 -5.428 1.00 65.25 80 TYR A O 1
ATOM 675 N N . LEU A 1 81 ? -1.616 -1.846 -7.318 1.00 70.69 81 LEU A N 1
ATOM 676 C CA . LEU A 1 81 ? -1.411 -3.084 -8.072 1.00 70.69 81 LEU A CA 1
ATOM 677 C C . LEU A 1 81 ? -0.649 -2.816 -9.366 1.00 70.69 81 LEU A C 1
ATOM 679 O O . LEU A 1 81 ? -1.204 -2.872 -10.461 1.00 70.69 81 LEU A O 1
ATOM 683 N N . LEU A 1 82 ? 0.652 -2.572 -9.230 1.00 75.06 82 LEU A N 1
ATOM 684 C CA . LEU A 1 82 ? 1.547 -2.542 -10.377 1.00 75.06 82 LEU A CA 1
ATOM 685 C C . LEU A 1 82 ? 1.949 -3.947 -10.806 1.00 75.06 82 LEU A C 1
ATOM 687 O O . LEU A 1 82 ? 2.555 -4.698 -10.033 1.00 75.06 82 LEU A O 1
ATOM 691 N N . ASN A 1 83 ? 1.672 -4.267 -12.066 1.00 80.94 83 ASN A N 1
ATOM 692 C CA . ASN A 1 83 ? 2.125 -5.497 -12.693 1.00 80.94 83 ASN A CA 1
ATOM 693 C C . ASN A 1 83 ? 3.438 -5.254 -13.450 1.00 80.94 83 ASN A C 1
ATOM 695 O O . ASN A 1 83 ? 3.448 -4.833 -14.606 1.00 80.94 83 ASN A O 1
ATOM 699 N N . LEU A 1 84 ? 4.555 -5.539 -12.778 1.00 78.94 84 LEU A N 1
ATOM 700 C CA . LEU A 1 84 ? 5.894 -5.358 -13.342 1.00 78.94 84 LEU A CA 1
ATOM 701 C C . LEU A 1 84 ? 6.152 -6.260 -14.554 1.00 78.94 84 LEU A C 1
ATOM 703 O O . LEU A 1 84 ? 6.838 -5.837 -15.476 1.00 78.94 84 LEU A O 1
ATOM 707 N N . ASN A 1 85 ? 5.546 -7.448 -14.610 1.00 82.38 85 ASN A N 1
ATOM 708 C CA . ASN A 1 85 ? 5.689 -8.351 -15.754 1.00 82.38 85 ASN A CA 1
ATOM 709 C C . ASN A 1 85 ? 4.992 -7.793 -17.000 1.00 82.38 85 ASN A C 1
ATOM 711 O O . ASN A 1 85 ? 5.541 -7.862 -18.097 1.00 82.38 85 ASN A O 1
ATOM 715 N N . GLN A 1 86 ? 3.804 -7.203 -16.835 1.00 84.06 86 GLN A N 1
ATOM 716 C CA . GLN A 1 86 ? 3.105 -6.534 -17.937 1.00 84.06 86 GLN A CA 1
ATOM 717 C C . GLN A 1 86 ? 3.874 -5.312 -18.427 1.00 84.06 86 GLN A C 1
ATOM 719 O O . GLN A 1 86 ? 3.998 -5.120 -19.634 1.00 84.06 86 GLN A O 1
ATOM 724 N N . ILE A 1 87 ? 4.422 -4.520 -17.503 1.00 83.88 87 ILE A N 1
ATOM 725 C CA . ILE A 1 87 ? 5.271 -3.381 -17.850 1.00 83.88 87 ILE A CA 1
ATOM 726 C C . ILE A 1 87 ? 6.517 -3.859 -18.611 1.00 83.88 87 ILE A C 1
ATOM 728 O O . ILE A 1 87 ? 6.808 -3.336 -19.682 1.00 83.88 87 ILE A O 1
ATOM 732 N N . LYS A 1 88 ? 7.196 -4.905 -18.125 1.00 85.81 88 LYS A N 1
ATOM 733 C CA . LYS A 1 88 ? 8.347 -5.514 -18.802 1.00 85.81 88 LYS A CA 1
ATOM 734 C C . LYS A 1 88 ? 8.007 -5.960 -20.225 1.00 85.81 88 LYS A C 1
ATOM 736 O O . LYS A 1 88 ? 8.735 -5.605 -21.146 1.00 85.81 88 LYS A O 1
ATOM 741 N N . SER A 1 89 ? 6.910 -6.699 -20.407 1.00 85.31 89 SER A N 1
ATOM 742 C CA . SER A 1 89 ? 6.458 -7.170 -21.727 1.00 85.31 89 SER A CA 1
ATOM 743 C C . SER A 1 89 ? 6.230 -6.003 -22.683 1.00 85.31 89 SER A C 1
ATOM 745 O O . SER A 1 89 ? 6.810 -5.963 -23.760 1.00 85.31 89 SER A O 1
ATOM 747 N N . LYS A 1 90 ? 5.464 -5.000 -22.242 1.00 84.75 90 LYS A N 1
ATOM 748 C CA . LYS A 1 90 ? 5.124 -3.810 -23.031 1.00 84.75 90 LYS A CA 1
ATOM 749 C C . LYS A 1 90 ? 6.335 -2.982 -23.444 1.00 84.75 90 LYS A C 1
ATOM 751 O O . LYS A 1 90 ? 6.335 -2.423 -24.534 1.00 84.75 90 LYS A O 1
ATOM 756 N N . VAL A 1 91 ? 7.347 -2.879 -22.584 1.00 84.19 91 VAL A N 1
ATOM 757 C CA . VAL A 1 91 ? 8.595 -2.179 -22.919 1.00 84.19 91 VAL A CA 1
ATOM 758 C C . VAL A 1 91 ? 9.434 -3.026 -23.885 1.00 84.19 91 VAL A C 1
ATOM 760 O O . VAL A 1 91 ? 9.925 -2.486 -24.870 1.00 84.19 91 VAL A O 1
ATOM 763 N N . SER A 1 92 ? 9.506 -4.345 -23.676 1.00 84.19 92 SER A N 1
ATOM 764 C CA . SER A 1 92 ? 10.283 -5.281 -24.513 1.00 84.19 92 SER A CA 1
ATOM 765 C C . SER A 1 92 ? 9.702 -5.498 -25.919 1.00 84.19 92 SER A C 1
ATOM 767 O O . SER A 1 92 ? 10.419 -5.916 -26.816 1.00 84.19 92 SER A O 1
ATOM 769 N N . GLU A 1 93 ? 8.414 -5.218 -26.133 1.00 85.62 93 GLU A N 1
ATOM 770 C CA . GLU A 1 93 ? 7.774 -5.260 -27.460 1.00 85.62 93 GLU A CA 1
ATOM 771 C C . GLU A 1 93 ? 8.316 -4.187 -28.427 1.00 85.62 93 GLU A C 1
ATOM 773 O O . GLU A 1 93 ? 8.053 -4.254 -29.629 1.00 85.62 93 GLU A O 1
ATOM 778 N N . ASN A 1 94 ? 9.061 -3.191 -27.933 1.00 80.19 94 ASN A N 1
ATOM 779 C CA . ASN A 1 94 ? 9.574 -2.105 -28.764 1.00 80.19 94 ASN A CA 1
ATOM 780 C C . ASN A 1 94 ? 10.919 -2.479 -29.410 1.00 80.19 94 ASN A C 1
ATOM 782 O O . ASN A 1 94 ? 11.831 -2.919 -28.715 1.00 80.19 94 ASN A O 1
ATOM 786 N N . PRO A 1 95 ? 11.099 -2.224 -30.718 1.00 76.88 95 PRO A N 1
ATOM 787 C CA . PRO A 1 95 ? 12.248 -2.717 -31.482 1.00 76.88 95 PRO A CA 1
ATOM 788 C C . PRO A 1 95 ? 13.594 -2.067 -31.123 1.00 76.88 95 PRO A C 1
ATOM 790 O O . PRO A 1 95 ? 14.634 -2.549 -31.557 1.00 76.88 95 PRO A O 1
ATOM 793 N N . TRP A 1 96 ? 13.591 -0.974 -30.360 1.00 76.25 96 TRP A N 1
ATOM 794 C CA . TRP A 1 96 ? 14.799 -0.282 -29.891 1.00 76.25 96 TRP A CA 1
ATOM 795 C C . TRP A 1 96 ? 15.211 -0.684 -28.465 1.00 76.25 96 TRP A C 1
ATOM 797 O O . TRP A 1 96 ? 16.126 -0.087 -27.907 1.00 76.25 96 TRP A O 1
ATOM 807 N N . VAL A 1 97 ? 14.525 -1.656 -27.858 1.00 75.56 97 VAL A N 1
ATOM 808 C CA . VAL A 1 97 ? 14.811 -2.163 -26.511 1.00 75.56 97 VAL A CA 1
ATOM 809 C C . VAL A 1 97 ? 15.472 -3.534 -26.629 1.00 75.56 97 VAL A C 1
ATOM 811 O O . VAL A 1 97 ? 14.876 -4.456 -27.182 1.00 75.56 97 VAL A O 1
ATOM 814 N N . LEU A 1 98 ? 16.691 -3.683 -26.105 1.00 75.06 98 LEU A N 1
ATOM 815 C CA . LEU A 1 98 ? 17.442 -4.941 -26.166 1.00 75.06 98 LEU A CA 1
ATOM 816 C C . LEU A 1 98 ? 17.150 -5.826 -24.949 1.00 75.06 98 LEU A C 1
ATOM 818 O O . LEU A 1 98 ? 17.004 -7.041 -25.086 1.00 75.06 98 LEU A O 1
ATOM 822 N N . ASN A 1 99 ? 17.036 -5.234 -23.759 1.00 79.19 99 ASN A N 1
ATOM 823 C CA . ASN A 1 99 ? 16.721 -5.933 -22.520 1.00 79.19 99 ASN A CA 1
ATOM 824 C C . ASN A 1 99 ? 15.979 -5.033 -21.514 1.00 79.19 99 ASN A C 1
ATOM 826 O O . ASN A 1 99 ? 16.205 -3.829 -21.415 1.00 79.19 99 ASN A O 1
ATOM 830 N N . VAL A 1 100 ? 15.108 -5.647 -20.707 1.00 81.00 100 VAL A N 1
ATOM 831 C CA . VAL A 1 100 ? 14.365 -4.970 -19.637 1.00 81.00 100 VAL A CA 1
ATOM 832 C C . VAL A 1 100 ? 14.439 -5.773 -18.346 1.00 81.00 100 VAL A C 1
ATOM 834 O O . VAL A 1 100 ? 14.004 -6.930 -18.265 1.00 81.00 100 VAL A O 1
ATOM 837 N N . GLU A 1 101 ? 14.903 -5.123 -17.288 1.00 82.19 101 GLU A N 1
ATOM 838 C CA . GLU A 1 101 ? 14.905 -5.648 -15.929 1.00 82.19 101 GLU A CA 1
ATOM 839 C C . GLU A 1 101 ? 13.981 -4.822 -15.036 1.00 82.19 101 GLU A C 1
ATOM 841 O O . GLU A 1 101 ? 14.007 -3.594 -15.025 1.00 82.19 101 GLU A O 1
ATOM 846 N N . THR A 1 102 ? 13.145 -5.508 -14.259 1.00 78.88 102 THR A N 1
ATOM 847 C CA . THR A 1 102 ? 12.212 -4.873 -13.322 1.00 78.88 102 THR A CA 1
ATOM 848 C C . THR A 1 102 ? 12.515 -5.338 -11.908 1.00 78.88 102 THR A C 1
ATOM 850 O O . THR A 1 102 ? 12.511 -6.542 -11.650 1.00 78.88 102 THR A O 1
ATOM 853 N N . GLN A 1 103 ? 12.726 -4.404 -10.983 1.00 75.62 103 GLN A N 1
ATOM 854 C CA . GLN A 1 103 ? 12.999 -4.690 -9.572 1.00 75.62 103 GLN A CA 1
ATOM 855 C C . GLN A 1 103 ? 12.008 -3.951 -8.658 1.00 75.62 103 GLN A C 1
ATOM 857 O O . GLN A 1 103 ? 11.609 -2.817 -8.933 1.00 75.62 103 GLN A O 1
ATOM 862 N N . ARG A 1 104 ? 11.611 -4.595 -7.548 1.00 70.38 104 ARG A N 1
ATOM 863 C CA . ARG A 1 104 ? 10.714 -4.030 -6.523 1.00 70.38 104 ARG A CA 1
ATOM 864 C C . ARG A 1 104 ? 11.443 -3.946 -5.184 1.00 70.38 104 ARG A C 1
ATOM 866 O O . ARG A 1 104 ? 11.619 -4.967 -4.528 1.00 70.38 104 ARG A O 1
ATOM 873 N N . ILE A 1 105 ? 11.848 -2.743 -4.776 1.00 59.03 105 ILE A N 1
ATOM 874 C CA . ILE A 1 105 ? 12.640 -2.521 -3.550 1.00 59.03 105 ILE A CA 1
ATOM 875 C C . ILE A 1 105 ? 12.064 -1.315 -2.778 1.00 59.03 105 ILE A C 1
ATOM 877 O O . ILE A 1 105 ? 12.768 -0.362 -2.507 1.00 59.03 105 ILE A O 1
ATOM 881 N N . PHE A 1 106 ? 10.765 -1.311 -2.452 1.00 52.72 106 PHE A N 1
ATOM 882 C CA . PHE A 1 106 ? 9.947 -0.149 -2.007 1.00 52.72 106 PHE A CA 1
ATOM 883 C C . PHE A 1 106 ? 9.507 0.799 -3.124 1.00 52.72 106 PHE A C 1
ATOM 885 O O . PHE A 1 106 ? 8.320 1.105 -3.215 1.00 52.72 106 PHE A O 1
ATOM 892 N N . TRP A 1 107 ? 10.420 1.183 -4.014 1.00 62.38 107 TRP A N 1
ATOM 893 C CA . TRP A 1 107 ? 10.104 1.876 -5.265 1.00 62.38 107 TRP A CA 1
ATOM 894 C C . TRP A 1 107 ? 10.227 0.899 -6.435 1.00 62.38 107 TRP A C 1
ATOM 896 O O . TRP A 1 107 ? 11.006 -0.060 -6.374 1.00 62.38 107 TRP A O 1
ATOM 906 N N . ASN A 1 108 ? 9.421 1.090 -7.481 1.00 66.38 108 ASN A N 1
ATOM 907 C CA . ASN A 1 108 ? 9.501 0.237 -8.663 1.00 66.38 108 ASN A CA 1
ATOM 908 C C . ASN A 1 108 ? 10.601 0.804 -9.561 1.00 66.38 108 ASN A C 1
ATOM 910 O O . ASN A 1 108 ? 10.516 1.946 -10.007 1.00 66.38 108 ASN A O 1
ATOM 914 N N . ARG A 1 109 ? 11.654 0.024 -9.796 1.00 65.06 109 ARG A N 1
ATOM 915 C CA . ARG A 1 109 ? 12.766 0.417 -10.664 1.00 65.06 109 ARG A CA 1
ATOM 916 C C . ARG A 1 109 ? 12.713 -0.406 -11.939 1.00 65.06 109 ARG A C 1
ATOM 918 O O . ARG A 1 109 ? 12.558 -1.628 -11.873 1.00 65.06 109 ARG A O 1
ATOM 925 N N . ILE A 1 110 ? 12.831 0.264 -13.079 1.00 67.25 110 ILE A N 1
ATOM 926 C CA . ILE A 1 110 ? 12.898 -0.380 -14.387 1.00 67.25 110 ILE A CA 1
ATOM 927 C C . ILE A 1 110 ? 14.213 0.027 -15.031 1.00 67.25 110 ILE A C 1
ATOM 929 O O . ILE A 1 110 ? 14.469 1.210 -15.256 1.00 67.25 110 ILE A O 1
ATOM 933 N N . LYS A 1 111 ? 15.043 -0.970 -15.307 1.00 71.88 111 LYS A N 1
ATOM 934 C CA . LYS A 1 111 ? 16.286 -0.809 -16.042 1.00 71.88 111 LYS A CA 1
ATOM 935 C C . LYS A 1 111 ? 16.067 -1.266 -17.479 1.00 71.88 111 LYS A C 1
ATOM 937 O O . LYS A 1 111 ? 15.531 -2.352 -17.703 1.00 71.88 111 LYS A O 1
ATOM 942 N N . VAL A 1 112 ? 16.444 -0.418 -18.426 1.00 70.69 112 VAL A N 1
ATOM 943 C CA . VAL A 1 112 ? 16.330 -0.652 -19.867 1.00 70.69 112 VAL A CA 1
ATOM 944 C C . VAL A 1 112 ? 17.728 -0.525 -20.465 1.00 70.69 112 VAL A C 1
ATOM 946 O O . VAL A 1 112 ? 18.352 0.531 -20.342 1.00 70.69 112 VAL A O 1
ATOM 949 N N . SER A 1 113 ? 18.190 -1.605 -21.088 1.00 66.56 113 SER A N 1
ATOM 950 C CA . SER A 1 113 ? 19.491 -1.724 -21.757 1.00 66.56 113 SER A CA 1
ATOM 951 C C . SER A 1 113 ? 19.315 -2.178 -23.201 1.00 66.56 113 SER A C 1
ATOM 953 O O . SER A 1 113 ? 18.252 -2.766 -23.516 1.00 66.56 113 SER A O 1
#

Sequence (113 aa):
MAKERINRPKQQKQPLKSVLRKVFNKLTYFLLALSIVFAIYLIDRSKLLEPHISWEIDGELTTQAYKYDDLIKPLLKNKYLLNLNQIKSKVSENPWVLNVETQRIFWNRIKVS

pLDDT: mean 76.3, std 11.27, range [41.84, 96.56]

Foldseek 3Di:
DDDDDPDDPDPDPDPPVVVVVVVVVVVVVVVVVVVVVVVVVVVVVDCLLAADEAEAEDDVCVVCPVV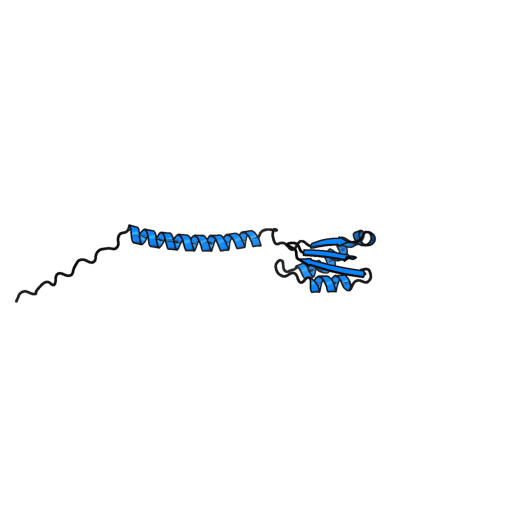LCVQCVVQSPDSVDRDQVVSQVSVVVDPVFPHWDWDPDSHIYIYTD

Secondary structure (DSSP, 8-state):
-PPP---PPPP-PPPHHHHHHHHHHHHHHHHHHHHHHHHHHHHHHSGGGS--EEEEE-GGGGGGHHHHHHHHTTGGG-SS---HHHHHHHHHTSTT---EEEEEESEEEEEE-

Radius of gyration: 31.62 Å; chains: 1; bounding box: 74×26×92 Å